Protein AF-A0A3R7W755-F1 (afdb_monomer)

pLDDT: mean 91.24, std 7.53, range [59.22, 97.0]

Mean predicted aligned error: 6.16 Å

Sequence (53 aa):
MASRLADIGIRSLEDLLFHFPLRYQDRTKITAIGGLRDQVDAVVEAGVRAGVE

Foldseek 3Di:
DCVVCVVVPHNDPVVVVPPDDPDDDDQPD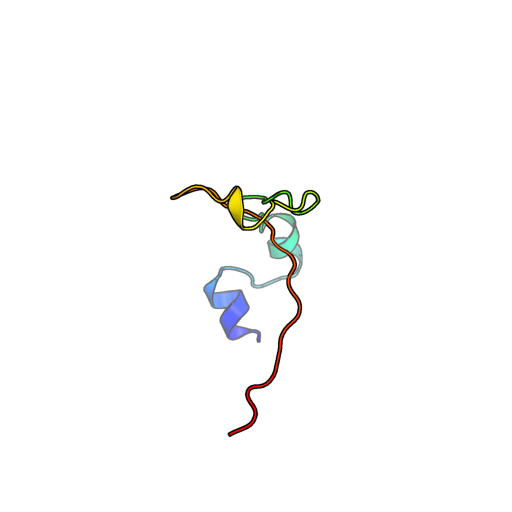ADDPVRDDPPDDGHHDDDDDDDDD

Structure (mmCIF, N/CA/C/O backbone):
data_AF-A0A3R7W755-F1
#
_entry.id   AF-A0A3R7W755-F1
#
loop_
_atom_site.group_PDB
_atom_site.id
_atom_site.type_symbol
_atom_site.label_atom_id
_atom_site.label_alt_id
_atom_site.label_comp_id
_atom_site.label_asym_id
_atom_site.label_entity_id
_atom_site.label_seq_id
_atom_site.pdbx_PDB_ins_code
_atom_site.Cartn_x
_atom_site.Cartn_y
_atom_site.Cartn_z
_atom_site.occupancy
_atom_site.B_iso_or_equiv
_atom_site.auth_seq_id
_atom_site.auth_comp_id
_atom_site.auth_asym_id
_atom_site.auth_atom_id
_atom_site.pdbx_PDB_model_num
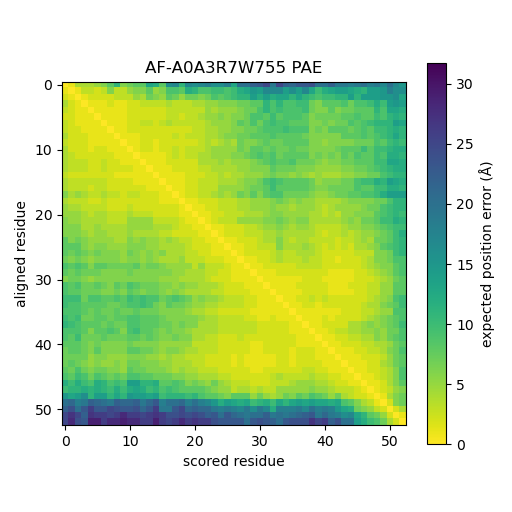ATOM 1 N N . MET A 1 1 ? -24.320 1.844 0.492 1.00 67.25 1 MET A N 1
ATOM 2 C CA . MET A 1 1 ? -23.067 2.451 1.004 1.00 67.25 1 MET A CA 1
ATOM 3 C C . MET A 1 1 ? -22.931 2.270 2.509 1.00 67.25 1 MET A C 1
ATOM 5 O O . MET A 1 1 ? -21.901 1.759 2.913 1.00 67.25 1 MET A O 1
ATOM 9 N N . ALA A 1 2 ? -23.957 2.583 3.311 1.00 80.12 2 ALA A N 1
ATOM 10 C CA . ALA A 1 2 ? -23.917 2.406 4.770 1.00 80.12 2 ALA A CA 1
ATOM 11 C C . ALA A 1 2 ? -23.555 0.978 5.237 1.00 80.12 2 ALA A C 1
ATOM 13 O O . ALA A 1 2 ? -22.732 0.833 6.131 1.00 80.12 2 ALA A O 1
ATOM 14 N N . SER A 1 3 ? -24.087 -0.070 4.592 1.00 90.19 3 SER A N 1
ATOM 15 C CA . SER A 1 3 ? -23.758 -1.465 4.939 1.00 90.19 3 SER A CA 1
ATOM 16 C C . SER A 1 3 ? -22.267 -1.786 4.792 1.00 90.19 3 SER A C 1
ATOM 18 O O . SER A 1 3 ? -21.656 -2.274 5.728 1.00 90.19 3 SER A O 1
ATOM 20 N N . ARG A 1 4 ? -21.650 -1.406 3.666 1.00 93.06 4 ARG A N 1
ATOM 21 C CA . ARG A 1 4 ? -20.221 -1.657 3.401 1.00 93.06 4 ARG A CA 1
ATOM 22 C C . ARG A 1 4 ? -19.284 -0.985 4.407 1.00 93.06 4 ARG A C 1
ATOM 24 O O . ARG A 1 4 ? -18.212 -1.511 4.666 1.00 93.06 4 ARG A O 1
ATOM 31 N N . LEU A 1 5 ? -19.661 0.186 4.925 1.00 93.19 5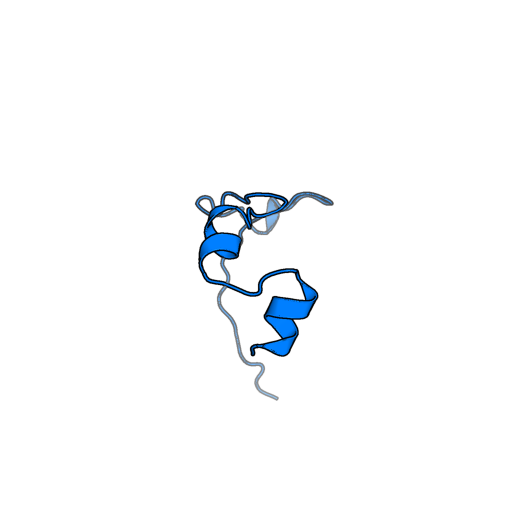 LEU A N 1
ATOM 32 C CA . LEU A 1 5 ? -18.897 0.898 5.957 1.00 93.19 5 LEU A CA 1
ATOM 33 C C . LEU A 1 5 ? -19.048 0.205 7.314 1.00 93.19 5 LEU A C 1
ATOM 35 O O . LEU A 1 5 ? -18.053 -0.028 7.998 1.00 93.19 5 LEU A O 1
ATOM 39 N N . ALA A 1 6 ? -20.271 -0.205 7.656 1.00 93.12 6 ALA A N 1
ATOM 40 C CA . ALA A 1 6 ? -20.535 -0.959 8.874 1.00 93.12 6 ALA A CA 1
ATOM 41 C C . ALA A 1 6 ? -19.794 -2.311 8.894 1.00 93.12 6 ALA A C 1
ATOM 43 O O . ALA A 1 6 ? -19.278 -2.690 9.945 1.00 93.12 6 ALA A O 1
ATOM 44 N N . ASP A 1 7 ? -19.671 -2.985 7.743 1.00 94.38 7 ASP A N 1
ATOM 45 C CA . ASP A 1 7 ? -18.932 -4.251 7.588 1.00 94.38 7 ASP A CA 1
ATOM 46 C C . ASP A 1 7 ? -17.435 -4.110 7.922 1.00 94.38 7 ASP A C 1
ATOM 48 O O . ASP A 1 7 ? -16.813 -5.057 8.399 1.00 94.38 7 ASP A O 1
ATOM 52 N N . ILE A 1 8 ? -16.857 -2.920 7.713 1.00 92.81 8 ILE A N 1
ATOM 53 C CA . ILE A 1 8 ? -15.462 -2.593 8.062 1.00 92.81 8 ILE A CA 1
ATOM 54 C C . ILE A 1 8 ? -15.344 -1.808 9.379 1.00 92.81 8 ILE A C 1
ATOM 56 O O . ILE A 1 8 ? -14.289 -1.2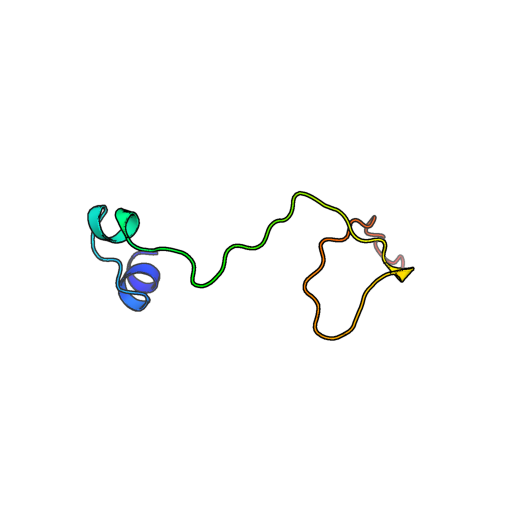54 9.684 1.00 92.81 8 ILE A O 1
ATOM 60 N N . GLY A 1 9 ? -16.420 -1.772 10.172 1.00 91.81 9 GLY A N 1
ATOM 61 C CA . GLY A 1 9 ? -16.441 -1.193 11.515 1.00 91.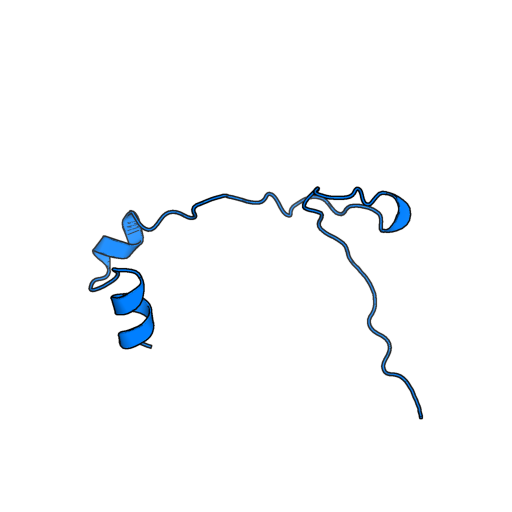81 9 GLY A CA 1
ATOM 62 C C . GLY A 1 9 ? -16.692 0.314 11.591 1.00 91.81 9 GLY A C 1
ATOM 63 O O . GLY A 1 9 ? -16.659 0.847 12.695 1.00 91.81 9 GLY A O 1
ATOM 64 N N . ILE A 1 10 ? -16.985 0.989 10.476 1.00 95.06 10 ILE A N 1
ATOM 65 C CA . ILE A 1 10 ? -17.256 2.434 10.428 1.00 95.06 10 ILE A CA 1
ATOM 66 C C . ILE A 1 10 ? -18.765 2.680 10.551 1.00 95.06 10 ILE A C 1
ATOM 68 O O . ILE A 1 10 ? -19.542 2.306 9.667 1.00 95.06 10 ILE A O 1
ATOM 72 N N . ARG A 1 11 ? -19.186 3.324 11.642 1.00 94.50 11 ARG A N 1
ATOM 73 C CA . ARG A 1 11 ? -20.589 3.641 11.963 1.00 94.50 11 ARG A CA 1
ATOM 74 C C . ARG A 1 11 ? -20.839 5.142 12.096 1.00 94.50 11 ARG A C 1
ATOM 76 O O . ARG A 1 11 ? -21.972 5.571 11.882 1.00 94.50 11 ARG A O 1
ATOM 83 N N . SER A 1 12 ? -19.810 5.929 12.406 1.00 93.62 12 SER A N 1
ATOM 84 C CA . SER A 1 12 ? -19.873 7.392 12.474 1.00 93.62 12 SER A CA 1
ATOM 85 C C . SER A 1 12 ? -18.676 8.065 11.783 1.00 93.62 12 SER A C 1
ATOM 87 O O . SER A 1 12 ? -17.792 7.401 11.240 1.00 93.62 12 SER A O 1
ATOM 89 N N . LEU A 1 13 ? -18.665 9.403 11.754 1.00 91.38 13 LEU A N 1
ATOM 90 C CA . LEU A 1 13 ? -17.574 10.189 11.164 1.00 91.38 13 LEU A CA 1
ATOM 91 C C . LEU A 1 13 ? -16.282 10.069 11.986 1.00 91.38 13 LEU A C 1
ATOM 93 O O . LEU A 1 13 ? -15.190 10.056 11.427 1.00 91.38 13 LEU A 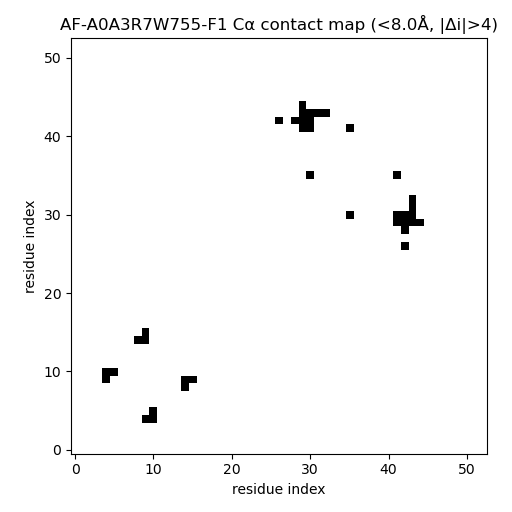O 1
ATOM 97 N N . GLU A 1 14 ? -16.399 9.959 13.304 1.00 95.25 14 GLU A N 1
ATOM 98 C CA . GLU A 1 14 ? -15.275 9.849 14.231 1.00 95.25 14 GLU A CA 1
ATOM 99 C C . GLU A 1 14 ? -14.469 8.565 13.996 1.00 95.25 14 GLU A C 1
ATOM 101 O O . GLU A 1 14 ? -13.242 8.593 14.083 1.00 95.25 14 GLU A O 1
ATOM 106 N N . ASP A 1 15 ? -15.132 7.469 13.604 1.00 94.31 15 ASP A N 1
ATOM 107 C CA . ASP A 1 15 ? -14.476 6.200 13.262 1.00 94.31 15 ASP A CA 1
ATOM 108 C C . ASP A 1 15 ? -13.480 6.360 12.097 1.00 94.31 15 ASP A C 1
ATOM 110 O O . ASP A 1 15 ? -12.466 5.662 12.038 1.00 94.31 15 ASP A O 1
ATOM 114 N N . LEU A 1 16 ? -13.721 7.310 11.181 1.00 92.06 16 LEU A N 1
ATOM 115 C CA . LEU A 1 16 ? -12.825 7.575 10.050 1.00 92.06 16 LEU A CA 1
ATOM 116 C C . LEU A 1 16 ? -11.497 8.203 10.478 1.00 92.06 16 LEU A C 1
ATOM 118 O O . LEU A 1 16 ? -10.495 7.998 9.796 1.00 92.06 16 LEU A O 1
ATOM 122 N N . LEU A 1 17 ? -11.460 8.933 11.599 1.00 92.56 17 LEU A N 1
ATOM 123 C CA . LEU A 1 17 ? -10.243 9.609 12.067 1.00 92.56 17 LEU A CA 1
ATOM 124 C C . LEU A 1 17 ? -9.129 8.623 12.436 1.00 92.56 17 LEU A C 1
ATOM 126 O O . LEU A 1 17 ? -7.954 8.984 12.388 1.00 92.56 17 LEU A O 1
ATOM 130 N N . PHE A 1 18 ? -9.498 7.385 12.772 1.00 89.06 18 PHE A N 1
ATOM 131 C CA . PHE A 1 18 ? -8.568 6.326 13.160 1.00 89.06 18 PHE A CA 1
ATOM 132 C C . PHE A 1 18 ? -8.667 5.076 12.273 1.00 89.06 18 PHE A C 1
ATOM 134 O O . PHE A 1 18 ? -8.051 4.053 12.574 1.00 89.06 18 PHE A O 1
ATOM 141 N N . HIS A 1 19 ? -9.389 5.152 11.150 1.00 89.75 19 HIS A N 1
ATOM 142 C CA . HIS A 1 19 ? -9.428 4.093 10.142 1.00 89.75 19 HIS A CA 1
ATOM 143 C C . HIS A 1 19 ? -8.207 4.182 9.219 1.00 89.75 19 HIS A C 1
ATOM 145 O O . HIS A 1 19 ? -8.289 4.556 8.046 1.00 89.75 19 HIS A O 1
ATOM 151 N N . PHE A 1 20 ? -7.035 3.884 9.773 1.00 91.69 20 PHE A N 1
ATOM 152 C CA . PHE A 1 20 ? -5.790 3.971 9.025 1.00 91.69 20 PHE A CA 1
ATOM 153 C C . PHE A 1 20 ? -5.628 2.794 8.053 1.00 91.69 20 PHE A C 1
ATOM 155 O O . PHE A 1 20 ? -5.982 1.659 8.385 1.00 91.69 20 PHE A O 1
ATOM 162 N N . PRO A 1 21 ? -5.040 3.025 6.865 1.00 90.75 21 PRO A N 1
ATOM 163 C CA . PRO A 1 21 ? -4.639 1.949 5.973 1.00 90.75 21 PRO A CA 1
ATOM 164 C C . PRO A 1 21 ? -3.702 0.960 6.6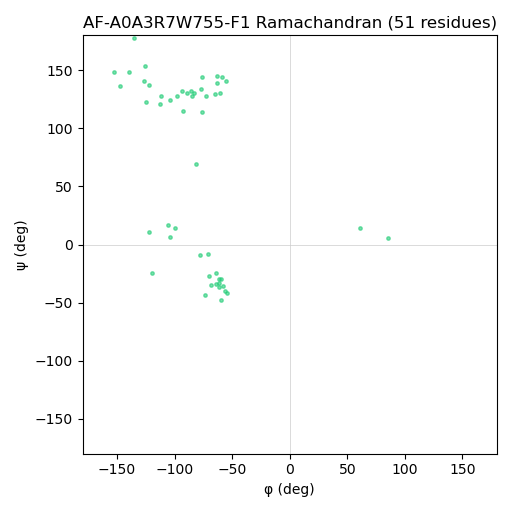69 1.00 90.75 21 PRO A C 1
ATOM 166 O O . PRO A 1 21 ? -2.772 1.359 7.368 1.00 90.75 21 PRO A O 1
ATOM 169 N N . LEU A 1 22 ? -3.882 -0.334 6.387 1.00 90.25 22 LEU A N 1
ATOM 170 C CA . LEU A 1 22 ? -2.969 -1.386 6.849 1.00 90.25 22 LEU A CA 1
ATOM 171 C C . LEU A 1 22 ? -1.530 -1.136 6.370 1.00 90.25 22 LEU A C 1
ATOM 173 O O . LEU A 1 22 ? -0.570 -1.455 7.068 1.00 90.25 22 LEU A O 1
ATOM 177 N N . ARG A 1 23 ? -1.380 -0.586 5.157 1.00 90.81 23 ARG A N 1
ATOM 178 C CA . ARG A 1 23 ? -0.097 -0.231 4.546 1.00 90.81 23 ARG A CA 1
ATOM 179 C C . ARG A 1 23 ? -0.266 0.998 3.661 1.00 90.81 23 ARG A C 1
ATOM 181 O O . ARG A 1 23 ? -1.202 1.065 2.866 1.00 90.81 23 ARG A O 1
ATOM 188 N N . TYR A 1 24 ? 0.682 1.924 3.752 1.00 90.94 24 TYR A N 1
ATOM 189 C CA . TYR A 1 24 ? 0.835 2.999 2.778 1.00 90.94 24 TYR A CA 1
ATOM 190 C C . TYR A 1 24 ? 1.765 2.534 1.660 1.00 90.94 24 TYR A C 1
ATOM 192 O O . TYR A 1 24 ? 2.851 2.019 1.921 1.00 90.94 24 TYR A O 1
ATOM 200 N N . GLN A 1 25 ? 1.335 2.721 0.416 1.00 91.06 25 GLN A N 1
ATOM 201 C CA . GLN A 1 25 ? 2.186 2.554 -0.757 1.00 91.06 25 GLN A CA 1
ATOM 202 C C . GLN A 1 25 ? 2.565 3.939 -1.279 1.00 91.06 25 GLN A C 1
ATOM 204 O O . GLN A 1 25 ? 1.683 4.744 -1.584 1.00 91.06 25 GLN A O 1
ATOM 209 N N . ASP A 1 26 ? 3.865 4.207 -1.399 1.00 91.00 26 ASP A N 1
ATOM 210 C CA . ASP A 1 26 ? 4.361 5.398 -2.086 1.00 91.00 26 ASP A CA 1
ATOM 211 C C . ASP A 1 26 ? 4.248 5.185 -3.600 1.00 91.00 26 ASP A C 1
ATOM 213 O O . ASP A 1 26 ? 4.906 4.314 -4.170 1.00 91.00 26 ASP A O 1
ATOM 217 N N . ARG A 1 27 ? 3.387 5.978 -4.244 1.00 93.94 27 ARG A N 1
ATOM 218 C CA . ARG A 1 27 ? 3.135 5.913 -5.688 1.00 93.94 27 ARG A CA 1
ATOM 219 C C . ARG A 1 27 ? 3.763 7.066 -6.472 1.00 93.94 27 ARG A C 1
ATOM 221 O O . ARG A 1 27 ? 3.389 7.300 -7.614 1.00 93.94 27 ARG A O 1
ATOM 228 N N . THR A 1 28 ? 4.714 7.788 -5.879 1.00 95.12 28 THR A N 1
ATOM 229 C CA . THR A 1 28 ? 5.363 8.952 -6.511 1.00 95.12 28 THR A CA 1
ATOM 230 C C . THR A 1 28 ? 6.425 8.588 -7.551 1.00 95.12 28 THR A C 1
ATOM 232 O O . THR A 1 28 ? 6.911 9.467 -8.261 1.00 95.12 28 THR A O 1
ATOM 235 N N . LYS A 1 29 ? 6.803 7.307 -7.663 1.00 94.31 29 LYS A N 1
ATOM 236 C CA . LYS A 1 29 ? 7.898 6.848 -8.529 1.00 94.31 29 LYS A CA 1
ATOM 237 C C . LYS A 1 29 ? 7.439 5.761 -9.487 1.00 94.31 29 LYS A C 1
ATOM 239 O O . LYS A 1 29 ? 6.997 4.699 -9.058 1.00 94.31 29 LYS A O 1
ATOM 244 N N . ILE A 1 30 ? 7.619 6.011 -10.781 1.00 96.62 30 ILE A N 1
ATOM 245 C CA . ILE A 1 30 ? 7.323 5.046 -11.840 1.00 96.62 30 ILE A CA 1
ATOM 246 C C . ILE A 1 30 ? 8.506 4.085 -11.995 1.00 96.62 30 ILE A C 1
ATOM 248 O O . ILE A 1 30 ? 9.659 4.495 -12.117 1.00 96.62 30 ILE A O 1
ATOM 252 N N . THR A 1 31 ? 8.206 2.793 -12.001 1.00 96.56 31 THR A N 1
ATOM 253 C CA . THR A 1 31 ? 9.124 1.698 -12.301 1.00 96.56 31 THR A CA 1
ATOM 254 C C . THR A 1 31 ? 9.011 1.352 -13.782 1.00 96.56 31 THR A C 1
ATOM 256 O O . THR A 1 31 ? 7.914 1.184 -14.311 1.00 96.56 31 THR A O 1
ATOM 259 N N . ALA A 1 32 ? 10.147 1.232 -14.470 1.00 96.12 32 ALA A N 1
ATOM 260 C CA . ALA A 1 32 ? 10.159 0.768 -15.853 1.00 96.12 32 ALA A CA 1
ATOM 261 C C . ALA A 1 32 ? 9.642 -0.677 -15.937 1.00 96.12 32 ALA A C 1
ATOM 263 O O . ALA A 1 32 ? 10.030 -1.514 -15.124 1.00 96.12 32 ALA A O 1
ATOM 264 N N . ILE A 1 33 ? 8.833 -0.997 -16.953 1.00 95.50 33 ILE A N 1
ATOM 265 C CA . ILE A 1 33 ? 8.243 -2.340 -17.127 1.00 95.50 33 ILE A CA 1
ATOM 266 C C . ILE A 1 33 ? 9.327 -3.434 -17.187 1.00 95.50 33 ILE A C 1
ATOM 268 O O . ILE A 1 33 ? 9.186 -4.483 -16.569 1.00 95.50 33 ILE A O 1
ATOM 272 N N . GLY A 1 34 ? 10.454 -3.176 -17.861 1.00 96.25 34 GLY A N 1
ATOM 273 C CA . GLY A 1 34 ? 11.5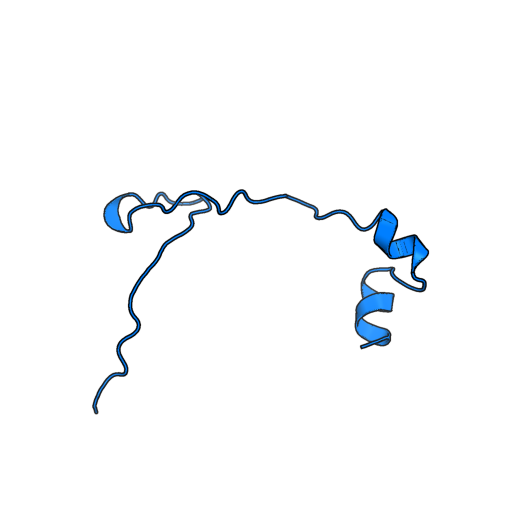90 -4.111 -17.903 1.00 96.25 34 GLY A CA 1
ATOM 274 C C . GLY A 1 34 ? 12.371 -4.244 -16.585 1.00 96.25 34 GLY A C 1
ATOM 275 O O . GLY A 1 34 ? 13.247 -5.094 -16.483 1.00 96.25 34 GLY A O 1
ATOM 276 N N . GLY A 1 35 ? 12.082 -3.405 -15.588 1.00 95.31 35 GLY A N 1
ATOM 277 C CA . GLY A 1 35 ? 12.707 -3.412 -14.263 1.00 95.31 35 GLY A CA 1
ATOM 278 C C . GLY A 1 35 ? 11.829 -4.009 -13.161 1.00 95.31 35 GLY A C 1
ATOM 279 O O . GLY A 1 35 ? 12.201 -3.926 -11.990 1.00 95.31 35 GLY A O 1
ATOM 280 N N . LEU A 1 36 ? 10.671 -4.577 -13.512 1.00 96.69 36 LEU A N 1
ATOM 281 C CA . LEU A 1 36 ? 9.779 -5.225 -12.555 1.00 96.69 36 LEU A CA 1
ATOM 282 C C . LEU A 1 36 ? 10.460 -6.431 -11.901 1.00 96.69 36 LEU A C 1
ATOM 284 O O . LEU A 1 36 ? 11.250 -7.144 -12.520 1.00 96.69 36 LEU A O 1
ATOM 288 N N . ARG A 1 37 ? 10.144 -6.648 -10.625 1.00 97.00 37 ARG A N 1
ATOM 289 C CA . ARG A 1 37 ? 10.650 -7.768 -9.831 1.00 97.00 37 ARG A CA 1
ATOM 290 C C . ARG A 1 37 ? 9.479 -8.509 -9.220 1.00 97.00 37 ARG A C 1
ATOM 292 O O . ARG A 1 37 ? 8.519 -7.884 -8.777 1.00 97.00 37 ARG A O 1
ATOM 299 N N . ASP A 1 38 ? 9.585 -9.831 -9.192 1.00 96.44 38 ASP A N 1
ATOM 300 C CA . ASP A 1 38 ? 8.579 -10.661 -8.543 1.00 96.44 38 ASP A CA 1
ATOM 301 C C . ASP A 1 38 ? 8.448 -10.288 -7.059 1.00 96.44 38 ASP A C 1
ATOM 303 O O . ASP A 1 38 ? 9.432 -9.933 -6.406 1.00 96.44 38 ASP A O 1
ATOM 307 N N . GLN A 1 39 ? 7.217 -10.346 -6.550 1.00 95.19 39 GLN A N 1
ATOM 308 C CA . GLN A 1 39 ? 6.849 -10.004 -5.170 1.00 95.19 39 GLN A CA 1
ATOM 309 C C . GLN A 1 39 ? 7.131 -8.550 -4.740 1.00 95.19 39 GLN A C 1
ATOM 311 O O . GLN A 1 39 ? 7.077 -8.243 -3.547 1.00 95.19 39 GLN A O 1
ATOM 316 N N . VAL A 1 40 ? 7.412 -7.636 -5.677 1.00 93.75 40 VAL A N 1
ATOM 317 C CA . VAL A 1 40 ? 7.633 -6.212 -5.386 1.00 93.75 40 VAL A CA 1
ATOM 318 C C . VAL A 1 40 ? 6.506 -5.369 -5.977 1.00 93.75 40 VAL A C 1
ATOM 320 O O . VAL A 1 40 ? 6.307 -5.349 -7.191 1.00 93.75 40 VAL A O 1
ATOM 323 N N . ASP A 1 41 ? 5.804 -4.628 -5.116 1.00 93.62 41 ASP A N 1
ATOM 324 C CA . ASP A 1 41 ? 4.836 -3.613 -5.541 1.00 93.62 41 ASP A CA 1
ATOM 325 C C . ASP A 1 41 ? 5.545 -2.530 -6.374 1.00 93.62 41 ASP A C 1
ATOM 327 O O . ASP A 1 41 ? 6.556 -1.966 -5.950 1.00 93.62 41 ASP A O 1
ATOM 331 N N . ALA A 1 42 ? 4.998 -2.207 -7.546 1.00 95.25 42 ALA A N 1
ATOM 332 C CA . ALA A 1 42 ? 5.553 -1.214 -8.458 1.00 95.25 42 ALA A CA 1
ATOM 333 C C . ALA A 1 42 ? 4.444 -0.356 -9.079 1.00 95.25 42 ALA A C 1
ATOM 335 O O . ALA A 1 42 ? 3.335 -0.830 -9.329 1.00 95.25 42 ALA A O 1
ATOM 336 N N . VAL A 1 43 ? 4.753 0.909 -9.365 1.00 96.94 43 VAL A N 1
ATOM 337 C CA . VAL A 1 43 ? 3.890 1.786 -10.168 1.00 96.94 43 VAL A CA 1
ATOM 338 C C . VAL A 1 43 ? 4.411 1.790 -11.592 1.00 96.94 43 VAL A C 1
ATOM 340 O O . VAL A 1 43 ? 5.590 2.046 -11.802 1.00 96.94 43 VAL A O 1
ATOM 343 N N . VAL A 1 44 ? 3.549 1.526 -12.567 1.00 96.19 44 VAL A N 1
ATOM 344 C CA . VAL A 1 44 ? 3.891 1.553 -13.995 1.00 96.19 44 VAL A CA 1
ATOM 345 C C . VAL A 1 44 ? 2.937 2.478 -14.737 1.00 96.19 44 VAL A C 1
ATOM 347 O O . VAL A 1 44 ? 1.794 2.662 -14.323 1.00 96.19 44 VAL A O 1
ATOM 350 N N . GLU A 1 45 ? 3.397 3.028 -15.854 1.00 95.94 45 GLU A N 1
ATOM 351 C CA . GLU A 1 45 ? 2.574 3.789 -16.790 1.00 95.94 45 GLU A CA 1
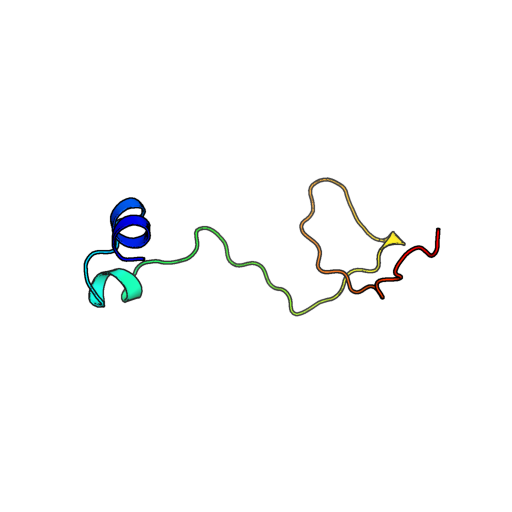ATOM 352 C C . GLU A 1 45 ? 2.648 3.127 -18.168 1.00 95.94 45 GLU A C 1
ATOM 354 O O . GLU A 1 45 ? 3.717 2.694 -18.603 1.00 95.94 45 GLU A O 1
ATOM 359 N N . ALA A 1 46 ? 1.506 3.019 -18.846 1.00 92.69 46 ALA A N 1
ATOM 360 C CA . ALA A 1 46 ? 1.424 2.472 -20.192 1.00 92.69 46 ALA A CA 1
ATOM 361 C C . ALA A 1 46 ? 0.224 3.051 -20.949 1.00 92.69 46 ALA A C 1
ATOM 363 O O . ALA A 1 46 ? -0.825 3.330 -20.368 1.00 92.69 46 ALA A O 1
ATOM 364 N N . GLY A 1 47 ? 0.368 3.182 -22.267 1.00 94.38 47 GLY A N 1
ATOM 365 C CA . GLY A 1 47 ? -0.752 3.490 -23.151 1.00 94.38 47 GLY A CA 1
ATOM 366 C C . GLY A 1 47 ? -1.610 2.251 -23.403 1.00 94.38 47 GLY A C 1
ATOM 367 O O . GLY A 1 47 ? -1.086 1.183 -23.721 1.00 94.38 47 GLY A O 1
ATOM 368 N N . VAL A 1 48 ? -2.930 2.396 -23.307 1.00 92.00 48 VAL A N 1
ATOM 369 C CA . VAL A 1 48 ? -3.886 1.338 -23.664 1.00 92.00 48 VAL A CA 1
ATOM 370 C C . VAL A 1 48 ? -4.176 1.414 -25.163 1.00 92.00 48 VAL A C 1
ATOM 372 O O . VAL A 1 48 ? -4.465 2.490 -25.685 1.00 92.00 48 VAL A O 1
ATOM 375 N N . ARG A 1 49 ? -4.125 0.278 -25.865 1.00 91.94 49 ARG A N 1
ATOM 376 C CA . ARG A 1 49 ? -4.601 0.159 -27.251 1.00 91.94 49 ARG A CA 1
ATOM 377 C C . ARG A 1 49 ? -5.843 -0.723 -27.267 1.00 91.94 49 ARG A C 1
ATOM 379 O O . ARG A 1 49 ? -5.805 -1.826 -26.732 1.00 91.94 49 ARG A O 1
ATOM 386 N N . ALA A 1 50 ? -6.927 -0.245 -27.872 1.00 83.69 50 ALA A N 1
ATOM 387 C CA . ALA A 1 50 ? -8.057 -1.107 -28.195 1.00 83.69 50 ALA A CA 1
ATOM 388 C C . ALA A 1 50 ? -7.649 -2.007 -29.371 1.00 83.69 50 ALA A C 1
ATOM 390 O O . ALA A 1 50 ? -7.132 -1.508 -30.373 1.00 83.69 50 ALA A O 1
ATOM 391 N N . GLY A 1 51 ? -7.824 -3.321 -29.227 1.00 77.25 51 GLY A N 1
ATOM 392 C CA . GLY A 1 51 ? -7.663 -4.249 -30.343 1.00 77.25 51 GLY A CA 1
ATOM 393 C C . GLY A 1 51 ? -8.733 -3.960 -31.392 1.00 77.25 51 GLY A C 1
ATOM 394 O O . GLY A 1 51 ? -9.903 -3.825 -31.045 1.00 77.25 51 GLY A O 1
ATOM 395 N N . VAL A 1 52 ? -8.323 -3.819 -32.649 1.00 68.06 52 VAL A N 1
ATOM 396 C CA . VAL A 1 52 ? -9.245 -3.905 -33.786 1.00 68.06 52 VAL A CA 1
ATOM 397 C C . VAL A 1 52 ? -9.368 -5.396 -34.103 1.00 68.06 52 VAL A C 1
ATOM 399 O O . VAL A 1 52 ? -8.331 -6.058 -34.189 1.00 68.06 52 VAL A O 1
ATOM 402 N N . GLU A 1 53 ? -10.600 -5.910 -34.174 1.00 59.22 53 GLU A N 1
ATOM 403 C CA . GLU A 1 53 ? -10.901 -7.267 -34.671 1.00 59.22 53 GLU A CA 1
ATOM 404 C C . GLU A 1 53 ? -10.404 -7.471 -36.108 1.00 59.22 53 GLU A C 1
ATOM 406 O O . GLU A 1 53 ? -10.527 -6.522 -36.920 1.00 59.22 53 GLU A O 1
#

Solvent-accessible surface area (backbone atoms only — not comparable to full-atom values): 3890 Å² total; per-residue (Å²): 110,69,66,67,37,46,76,74,70,36,84,55,76,71,48,57,80,71,63,69,72,97,69,87,77,87,74,90,54,78,44,56,82,93,68,68,54,88,100,52,93,76,38,71,85,80,88,86,76,84,82,80,133

Secondary structure (DSSP, 8-state):
-HHHHHHTT--SSGGGGG---S-----SSBPPGGG--TT---B------PPP-

Radius of gyration: 18.36 Å; Cα contacts (8 Å, |Δi|>4): 19; chains: 1; bounding box: 37×21×49 Å